Protein AF-A0A2J8QST5-F1 (afdb_monomer_lite)

Organism: Pan troglodytes (NCBI:txid9598)

InterPro domains:
  IPR008984 SMAD/FHA domain superfamily [SSF49879] (1-60)
  IPR041388 PNK, FHA domain [PF17913] (5-60)

Radius of gyration: 12.51 Å; chains: 1; bounding box: 29×29×32 Å

Structure (mmCIF, N/CA/C/O backbone):
data_AF-A0A2J8QST5-F1
#
_entry.id   AF-A0A2J8QST5-F1
#
loop_
_atom_site.group_PDB
_atom_site.id
_atom_site.type_symbol
_atom_site.label_atom_id
_atom_site.label_alt_id
_atom_site.label_comp_id
_atom_site.label_asym_id
_atom_site.label_entity_id
_atom_site.label_seq_id
_atom_site.pdbx_PDB_ins_code
_atom_site.Cartn_x
_atom_site.Cartn_y
_atom_site.Cartn_z
_atom_site.occupancy
_atom_site.B_iso_or_equiv
_atom_site.auth_seq_id
_atom_site.auth_comp_id
_atom_site.auth_asym_id
_atom_site.auth_atom_id
_atom_site.pdbx_PDB_model_num
ATOM 1 N N . MET A 1 1 ? 15.316 -8.632 -15.593 1.00 61.09 1 MET A N 1
ATOM 2 C CA . MET A 1 1 ? 14.036 -9.150 -15.053 1.00 61.09 1 MET A CA 1
ATOM 3 C C . MET A 1 1 ? 13.527 -8.206 -13.973 1.00 61.09 1 MET A C 1
ATOM 5 O O . MET A 1 1 ? 14.316 -7.819 -13.119 1.00 61.09 1 MET A O 1
ATOM 9 N N . MET A 1 2 ? 12.253 -7.798 -14.020 1.00 65.19 2 MET A N 1
ATOM 10 C CA . MET A 1 2 ? 11.651 -6.979 -12.958 1.00 65.19 2 MET A CA 1
ATOM 11 C C . MET A 1 2 ? 11.389 -7.832 -11.717 1.00 65.19 2 MET A C 1
ATOM 13 O O . MET A 1 2 ? 10.802 -8.907 -11.812 1.00 65.19 2 MET A O 1
ATOM 17 N N . ARG A 1 3 ? 11.818 -7.339 -10.556 1.00 77.31 3 ARG A N 1
ATOM 18 C CA . ARG A 1 3 ? 11.561 -7.977 -9.264 1.00 77.31 3 ARG A CA 1
ATOM 19 C C . ARG A 1 3 ? 10.158 -7.620 -8.778 1.00 77.31 3 ARG A C 1
ATOM 21 O O . ARG A 1 3 ? 9.678 -6.507 -9.007 1.00 77.31 3 ARG A O 1
ATOM 28 N N . VAL A 1 4 ? 9.494 -8.565 -8.121 1.00 83.19 4 VAL A N 1
ATOM 29 C CA . VAL A 1 4 ? 8.181 -8.338 -7.507 1.00 83.19 4 VAL A CA 1
ATOM 30 C C . VAL A 1 4 ? 8.399 -7.896 -6.067 1.00 83.19 4 VAL A C 1
ATOM 32 O O . VAL A 1 4 ? 9.108 -8.567 -5.327 1.00 83.19 4 VAL A O 1
ATOM 35 N N . CYS A 1 5 ? 7.785 -6.782 -5.670 1.00 87.38 5 CYS A N 1
ATOM 36 C CA . CYS A 1 5 ? 7.832 -6.307 -4.293 1.00 87.38 5 CYS A CA 1
ATOM 37 C C . CYS A 1 5 ? 6.587 -6.776 -3.536 1.00 87.38 5 CYS A C 1
ATOM 39 O O . CYS A 1 5 ? 5.459 -6.632 -4.021 1.00 87.38 5 CYS A O 1
ATOM 41 N N . TRP A 1 6 ? 6.800 -7.325 -2.343 1.00 88.19 6 TRP A N 1
ATOM 42 C CA . TRP A 1 6 ? 5.732 -7.787 -1.467 1.00 88.19 6 TRP A CA 1
ATOM 43 C C . TRP A 1 6 ? 5.758 -7.037 -0.144 1.00 88.19 6 TRP A C 1
ATOM 45 O O . TRP A 1 6 ? 6.799 -6.912 0.499 1.00 88.19 6 TRP A O 1
ATOM 55 N N . LEU A 1 7 ? 4.587 -6.578 0.275 1.00 86.56 7 LEU A N 1
ATOM 56 C CA . LEU A 1 7 ? 4.324 -6.147 1.633 1.00 86.56 7 LEU A CA 1
ATOM 57 C C . LEU A 1 7 ? 3.925 -7.372 2.454 1.00 86.56 7 LEU A C 1
ATOM 59 O O . LEU A 1 7 ? 2.930 -8.022 2.139 1.00 86.56 7 LEU A O 1
ATOM 63 N N . VAL A 1 8 ? 4.687 -7.687 3.495 1.00 83.75 8 VAL A N 1
ATOM 64 C CA . VAL A 1 8 ? 4.491 -8.885 4.316 1.00 83.75 8 VAL A CA 1
ATOM 65 C C . VAL A 1 8 ? 4.289 -8.478 5.767 1.00 83.75 8 VAL A C 1
ATOM 67 O O . VAL A 1 8 ? 4.961 -7.580 6.280 1.00 83.75 8 VAL A O 1
ATOM 70 N N . ARG A 1 9 ? 3.349 -9.133 6.447 1.00 78.44 9 ARG A N 1
ATOM 71 C CA . ARG A 1 9 ? 3.147 -8.940 7.884 1.00 78.44 9 ARG A CA 1
ATOM 72 C C . ARG A 1 9 ? 4.230 -9.699 8.659 1.00 78.44 9 ARG A C 1
ATOM 74 O O . ARG A 1 9 ? 4.458 -10.876 8.380 1.00 78.44 9 ARG A O 1
ATOM 81 N N . GLN A 1 10 ? 4.901 -9.054 9.618 1.00 74.94 10 GLN A N 1
ATOM 82 C CA . GLN A 1 10 ? 6.044 -9.669 10.315 1.00 74.94 10 GLN A CA 1
ATOM 83 C C . GLN A 1 10 ? 5.682 -10.973 11.048 1.00 74.94 10 GLN A C 1
ATOM 85 O O . GLN A 1 10 ? 6.440 -11.940 11.011 1.00 74.94 10 GLN A O 1
ATOM 90 N N . ASP A 1 11 ? 4.517 -10.999 11.689 1.00 76.06 11 ASP A N 1
ATOM 91 C CA . ASP A 1 11 ? 3.968 -12.125 12.451 1.00 76.06 11 ASP A CA 1
ATOM 92 C C . ASP A 1 11 ? 3.217 -13.145 11.574 1.00 76.06 11 ASP A C 1
ATOM 94 O O . ASP A 1 11 ? 2.868 -14.225 12.043 1.00 76.06 11 ASP A O 1
ATOM 98 N N . SER A 1 12 ? 2.971 -12.843 10.291 1.00 73.31 12 SER A N 1
ATOM 99 C CA . SER A 1 12 ? 2.261 -13.741 9.375 1.00 73.31 12 SER A CA 1
ATOM 100 C C . SER A 1 12 ? 2.759 -13.618 7.934 1.00 73.31 12 SER A C 1
ATOM 102 O O . SER A 1 12 ? 2.224 -12.867 7.117 1.00 73.31 12 SER A O 1
ATOM 104 N N . ARG A 1 13 ? 3.753 -14.444 7.582 1.00 70.75 13 ARG A N 1
ATOM 105 C CA . ARG A 1 13 ? 4.354 -14.472 6.234 1.00 70.75 13 ARG A CA 1
ATOM 106 C C . ARG A 1 13 ? 3.408 -14.948 5.124 1.00 70.75 13 ARG A C 1
ATOM 108 O O . ARG A 1 13 ? 3.731 -14.772 3.947 1.00 70.75 13 ARG A O 1
ATOM 115 N N . HIS A 1 14 ? 2.277 -15.557 5.487 1.00 74.25 14 HIS A N 1
ATOM 116 C CA . HIS A 1 14 ? 1.229 -15.986 4.555 1.00 74.25 14 HIS A CA 1
ATOM 117 C C . HIS A 1 14 ? 0.372 -14.815 4.062 1.00 74.25 14 HIS A C 1
ATOM 119 O O . HIS A 1 14 ? -0.226 -14.901 2.994 1.00 74.25 14 HIS A O 1
ATOM 125 N N . GLN A 1 15 ? 0.326 -13.708 4.808 1.00 78.88 15 GLN A N 1
ATOM 126 C CA . GLN A 1 15 ? -0.372 -12.506 4.380 1.00 78.88 15 GLN A CA 1
ATOM 127 C C . GLN A 1 15 ? 0.600 -11.599 3.628 1.00 78.88 15 GLN A C 1
ATOM 129 O O . GLN A 1 15 ? 1.448 -10.935 4.229 1.00 78.88 15 GLN A O 1
ATOM 134 N N . ARG A 1 16 ? 0.480 -11.599 2.299 1.00 86.44 16 ARG A N 1
ATOM 135 C CA . ARG A 1 16 ? 1.299 -10.783 1.403 1.00 86.44 16 ARG A CA 1
ATOM 136 C C . ARG A 1 16 ? 0.412 -9.931 0.515 1.00 86.44 16 ARG A C 1
ATOM 138 O O . ARG A 1 16 ? -0.555 -10.429 -0.050 1.00 86.44 16 ARG A O 1
ATOM 145 N N . ILE A 1 17 ? 0.776 -8.667 0.367 1.00 89.44 17 ILE A N 1
ATOM 146 C CA . ILE A 1 17 ? 0.125 -7.722 -0.538 1.00 89.44 17 ILE A CA 1
ATOM 147 C C . ILE A 1 17 ? 1.148 -7.341 -1.602 1.00 89.44 17 ILE A C 1
ATOM 149 O O . ILE A 1 17 ? 2.284 -6.986 -1.282 1.00 89.44 17 ILE A O 1
ATOM 153 N N . ARG A 1 18 ? 0.779 -7.458 -2.878 1.00 90.50 18 ARG A N 1
ATOM 154 C CA . ARG A 1 18 ? 1.677 -7.101 -3.980 1.00 90.50 18 ARG A CA 1
ATOM 155 C C . ARG A 1 18 ? 1.804 -5.583 -4.056 1.00 90.50 18 ARG A C 1
ATOM 157 O O . ARG A 1 18 ? 0.797 -4.885 -4.058 1.00 90.50 18 ARG A O 1
ATOM 164 N N . LEU A 1 19 ? 3.031 -5.083 -4.175 1.00 90.44 19 LEU A N 1
ATOM 165 C CA . LEU A 1 19 ? 3.307 -3.677 -4.456 1.00 90.44 19 LEU A CA 1
ATOM 166 C C . LEU A 1 19 ? 3.769 -3.547 -5.915 1.00 90.44 19 LEU A C 1
ATOM 168 O O . LEU A 1 19 ? 4.903 -3.932 -6.226 1.00 90.44 19 LEU A O 1
ATOM 172 N N . PRO A 1 20 ? 2.916 -3.052 -6.830 1.00 92.94 20 PRO A N 1
ATOM 173 C CA . PRO A 1 20 ? 3.312 -2.859 -8.216 1.00 92.94 20 PRO A CA 1
ATOM 174 C C . PRO A 1 20 ? 4.393 -1.778 -8.332 1.00 92.94 20 PRO A C 1
ATOM 176 O O . PRO A 1 20 ? 4.480 -0.845 -7.525 1.00 92.94 20 PRO A O 1
ATOM 179 N N . HIS A 1 21 ? 5.257 -1.920 -9.335 1.00 91.19 21 HIS A N 1
ATOM 180 C CA . HIS A 1 21 ? 6.363 -0.994 -9.529 1.00 91.19 21 HIS A CA 1
ATOM 181 C C . HIS A 1 21 ? 5.842 0.391 -9.929 1.00 91.19 21 HIS A C 1
ATOM 183 O O . HIS A 1 21 ? 5.082 0.524 -10.876 1.00 91.19 21 HIS A O 1
ATOM 189 N N . LEU A 1 22 ? 6.286 1.425 -9.213 1.00 92.00 22 LEU A N 1
ATOM 190 C CA . LEU A 1 22 ? 5.937 2.835 -9.411 1.00 92.00 22 LEU A CA 1
ATOM 191 C C . LEU A 1 22 ? 4.455 3.206 -9.225 1.00 92.00 22 LEU A C 1
ATOM 193 O O . LEU A 1 22 ? 4.122 4.391 -9.347 1.00 92.00 22 LEU A O 1
ATOM 197 N N . GLU A 1 23 ? 3.608 2.263 -8.822 1.00 94.94 23 GLU A N 1
ATOM 198 C CA . GLU A 1 23 ? 2.204 2.509 -8.500 1.00 94.94 23 GLU A CA 1
ATOM 199 C C . GLU A 1 23 ? 2.010 2.833 -7.018 1.00 94.94 23 GLU A C 1
ATOM 201 O O . GLU A 1 23 ? 2.753 2.382 -6.144 1.00 94.94 23 GLU A O 1
ATOM 206 N N . ALA A 1 24 ? 1.005 3.661 -6.746 1.00 92.19 24 ALA A N 1
ATOM 207 C CA . ALA A 1 24 ? 0.614 4.032 -5.400 1.00 92.19 24 ALA A CA 1
ATOM 208 C C . ALA A 1 24 ? -0.406 3.033 -4.847 1.00 92.19 24 ALA A C 1
ATOM 210 O O . ALA A 1 24 ? -1.523 2.953 -5.348 1.00 92.19 24 ALA A O 1
ATOM 211 N N . VAL A 1 25 ? -0.051 2.339 -3.769 1.00 92.31 25 VAL A N 1
ATOM 212 C CA . VAL A 1 25 ? -0.950 1.429 -3.051 1.00 92.31 25 VAL A CA 1
ATOM 213 C C . VAL A 1 25 ? -1.284 2.034 -1.697 1.00 92.31 25 VAL A C 1
ATOM 215 O O . VAL A 1 25 ? -0.388 2.345 -0.913 1.00 92.31 25 VAL A O 1
ATOM 218 N N . VAL A 1 26 ? -2.569 2.224 -1.410 1.00 91.19 26 VAL A N 1
ATOM 219 C CA . VAL A 1 26 ? -3.022 2.750 -0.119 1.00 91.19 26 VAL A CA 1
ATOM 220 C C . VAL A 1 26 ? -3.345 1.588 0.809 1.00 91.19 26 VAL A C 1
ATOM 222 O O . VAL A 1 26 ? -4.200 0.768 0.507 1.00 91.19 26 VAL A O 1
ATOM 225 N N . ILE A 1 27 ? -2.671 1.545 1.953 1.00 89.56 27 ILE A N 1
ATOM 226 C CA . ILE A 1 27 ? -2.783 0.491 2.957 1.00 89.56 27 ILE A CA 1
ATOM 227 C C . ILE A 1 27 ? -3.346 1.081 4.244 1.00 89.56 27 ILE A C 1
ATOM 229 O O . ILE A 1 27 ? -2.997 2.194 4.639 1.00 89.56 27 ILE A O 1
ATOM 233 N N . GLY A 1 28 ? -4.187 0.322 4.937 1.00 87.69 28 GLY A N 1
ATOM 234 C CA . GLY A 1 28 ? -4.734 0.699 6.233 1.00 87.69 28 GLY A CA 1
ATOM 235 C C . GLY A 1 28 ? -5.649 -0.373 6.800 1.00 87.69 28 GLY A C 1
ATOM 236 O O . GLY A 1 28 ? -5.539 -1.544 6.447 1.00 87.69 28 GLY A O 1
ATOM 237 N N . ARG A 1 29 ? -6.558 0.022 7.688 1.00 88.81 29 ARG A N 1
ATOM 238 C CA . ARG A 1 29 ? -7.570 -0.851 8.289 1.00 88.81 29 ARG A CA 1
ATOM 239 C C . ARG A 1 29 ? -8.512 -1.441 7.239 1.00 88.81 29 ARG A C 1
ATOM 241 O O . ARG A 1 29 ? -9.246 -0.700 6.588 1.00 88.81 29 ARG A O 1
ATOM 248 N N . GLY A 1 30 ? -8.571 -2.764 7.134 1.00 89.50 30 GLY A N 1
ATOM 249 C CA . GLY A 1 30 ? -9.436 -3.438 6.171 1.00 89.50 30 GLY A CA 1
ATOM 250 C C . GLY A 1 30 ? -9.185 -4.943 6.083 1.00 89.50 30 GLY A C 1
ATOM 251 O O . GLY A 1 30 ? -8.266 -5.451 6.725 1.00 89.50 30 GLY A O 1
ATOM 252 N N . PRO A 1 31 ? -9.988 -5.664 5.283 1.00 89.75 31 PRO A N 1
ATOM 253 C CA . PRO A 1 31 ? -9.846 -7.111 5.113 1.00 89.75 31 PRO A CA 1
ATOM 254 C C . PRO A 1 31 ? -8.484 -7.504 4.524 1.00 89.75 31 PRO A C 1
ATOM 256 O O . PRO A 1 31 ? -7.940 -8.542 4.887 1.00 89.75 31 PRO A O 1
ATOM 259 N N . GLU A 1 32 ? -7.898 -6.645 3.687 1.00 87.56 32 GLU A N 1
ATOM 260 C CA . GLU A 1 32 ? -6.606 -6.880 3.038 1.00 87.56 32 GLU A CA 1
ATOM 261 C C . GLU A 1 32 ? -5.452 -7.005 4.048 1.00 87.56 32 GLU A C 1
ATOM 263 O O . GLU A 1 32 ? -4.644 -7.929 3.971 1.00 87.56 32 GLU A O 1
ATOM 268 N N . THR A 1 33 ? -5.411 -6.121 5.050 1.00 83.94 33 THR A N 1
ATOM 269 C CA . THR A 1 33 ? -4.391 -6.118 6.114 1.00 83.94 33 THR A CA 1
ATOM 270 C C . THR A 1 33 ? -4.820 -6.880 7.362 1.00 83.94 33 THR A C 1
ATOM 272 O O . THR A 1 33 ? -3.995 -7.128 8.238 1.00 83.94 33 THR A O 1
A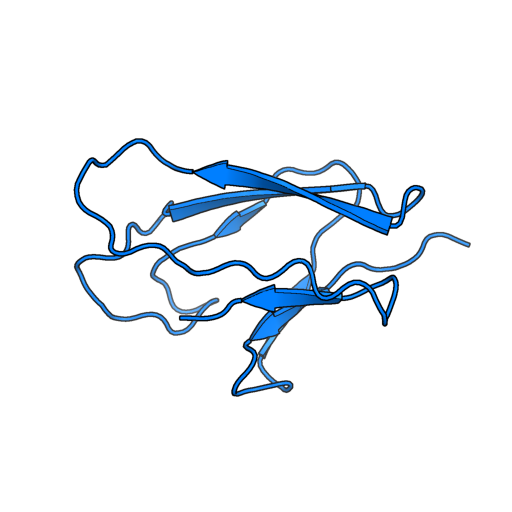TOM 275 N N . LYS A 1 34 ? -6.104 -7.251 7.467 1.00 86.50 34 LYS A N 1
ATOM 276 C CA . LYS A 1 34 ? -6.751 -7.798 8.674 1.00 86.50 34 LYS A CA 1
ATOM 277 C C . LYS A 1 34 ? -6.628 -6.901 9.913 1.00 86.50 34 LYS A C 1
ATOM 279 O O . LYS A 1 34 ? -6.932 -7.332 11.022 1.00 86.50 34 LYS A O 1
ATOM 284 N N . ILE A 1 35 ? -6.227 -5.642 9.745 1.00 84.75 35 ILE A N 1
ATOM 285 C CA . ILE A 1 35 ? -6.225 -4.671 10.835 1.00 84.75 35 ILE A CA 1
ATOM 286 C C . ILE A 1 35 ? -7.684 -4.331 11.139 1.00 84.75 35 ILE A C 1
ATOM 288 O O . ILE A 1 35 ? -8.432 -3.930 10.245 1.00 84.75 35 ILE A O 1
ATOM 292 N N . THR A 1 36 ? -8.080 -4.467 12.403 1.00 86.06 36 THR A N 1
ATOM 293 C CA . THR A 1 36 ? -9.427 -4.137 12.897 1.00 86.06 36 THR A CA 1
ATOM 294 C C . THR A 1 36 ? -9.434 -2.942 13.857 1.00 86.06 36 THR A C 1
ATOM 296 O O . THR A 1 36 ? -10.497 -2.361 14.080 1.00 86.06 36 THR A O 1
ATOM 299 N N . ASP A 1 37 ? -8.268 -2.514 14.364 1.00 83.38 37 ASP A N 1
ATOM 300 C CA . ASP A 1 37 ? -8.135 -1.399 15.314 1.00 83.38 37 ASP A CA 1
ATOM 301 C C . ASP A 1 37 ? -8.679 -0.092 14.727 1.00 83.38 37 ASP A C 1
ATOM 303 O O . ASP A 1 37 ? -8.096 0.480 13.809 1.00 83.38 37 ASP A O 1
ATOM 307 N N . LYS A 1 38 ? -9.763 0.428 15.312 1.00 84.81 38 LYS A N 1
ATOM 308 C CA . LYS A 1 38 ? -10.440 1.665 14.893 1.00 84.81 38 LYS A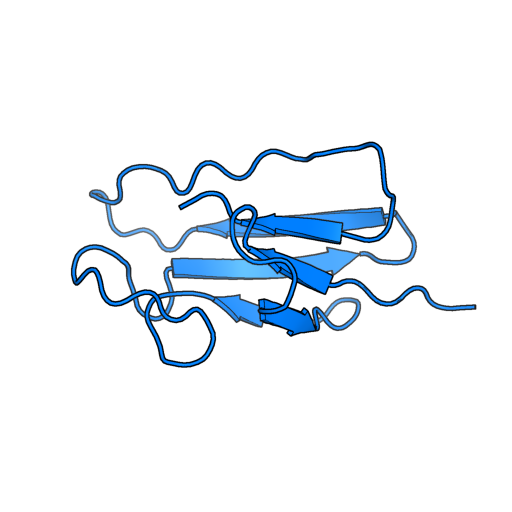 CA 1
ATOM 309 C C . LYS A 1 38 ? -9.527 2.901 14.884 1.00 84.81 38 LYS A C 1
ATOM 311 O O . LYS A 1 38 ? -9.857 3.865 14.195 1.00 84.81 38 LYS A O 1
ATOM 316 N N . LYS A 1 39 ? -8.401 2.889 15.607 1.00 81.62 39 LYS A N 1
ATOM 317 C CA . LYS A 1 39 ? -7.390 3.961 15.576 1.00 81.62 39 LYS A CA 1
ATOM 318 C C . LYS A 1 39 ? -6.608 3.985 14.262 1.00 81.62 39 LYS A C 1
ATOM 320 O O . LYS A 1 39 ? -6.129 5.045 13.864 1.00 81.62 39 LYS A O 1
ATOM 325 N N . CYS A 1 40 ? -6.501 2.853 13.569 1.00 81.31 40 CYS A N 1
ATOM 326 C CA . CYS A 1 40 ? -5.897 2.762 12.247 1.00 81.31 40 CYS A CA 1
ATOM 327 C C . CYS A 1 40 ? -6.881 3.268 11.178 1.00 81.31 40 CYS A C 1
ATOM 329 O O . CYS A 1 40 ? -8.032 2.817 11.080 1.00 81.31 40 CYS A O 1
ATOM 331 N N . SER A 1 41 ? -6.434 4.228 10.367 1.00 87.31 41 SER A N 1
ATOM 332 C CA . SER A 1 41 ? -7.211 4.720 9.228 1.00 87.31 41 SER A CA 1
ATOM 333 C C . SER A 1 41 ? -7.353 3.616 8.181 1.00 87.31 41 SER A C 1
ATOM 335 O O . SER A 1 41 ? -6.440 2.818 7.992 1.00 87.31 41 SER A O 1
ATOM 337 N N . ARG A 1 42 ? -8.467 3.591 7.437 1.00 90.19 42 ARG A N 1
ATOM 338 C CA . ARG A 1 42 ? -8.580 2.734 6.239 1.00 90.19 42 ARG A CA 1
ATOM 339 C C . ARG A 1 42 ? -7.558 3.126 5.160 1.00 90.19 42 ARG A C 1
ATOM 341 O O . ARG A 1 42 ? -7.186 2.296 4.348 1.00 90.19 42 ARG A O 1
ATOM 348 N N . GLN A 1 43 ? -7.085 4.372 5.195 1.00 90.81 43 GLN A N 1
ATOM 349 C CA . GLN A 1 43 ? -6.082 4.940 4.292 1.00 90.81 43 GLN A CA 1
ATOM 350 C C . GLN A 1 43 ? -4.853 5.390 5.089 1.00 90.81 43 GLN A C 1
ATOM 352 O O . GLN A 1 43 ? -4.507 6.564 5.112 1.00 90.81 43 GLN A O 1
ATOM 357 N N . GLN A 1 44 ? -4.260 4.475 5.850 1.00 85.12 44 GLN A N 1
ATOM 358 C CA . GLN A 1 44 ? -3.220 4.768 6.834 1.00 85.12 44 GLN A CA 1
ATOM 359 C C . GLN A 1 44 ? -1.934 5.300 6.194 1.00 85.12 44 GLN A C 1
ATOM 361 O O . GLN A 1 44 ? -1.419 6.339 6.617 1.00 85.12 44 GLN A O 1
ATOM 366 N N . VAL A 1 45 ? -1.433 4.597 5.180 1.00 86.88 45 VAL A N 1
ATOM 367 C CA . VAL A 1 45 ? -0.221 4.939 4.432 1.00 86.88 45 VAL A CA 1
ATOM 368 C C . VAL A 1 45 ? -0.440 4.729 2.941 1.00 86.88 45 VAL A C 1
ATOM 370 O O . VAL A 1 45 ? -1.203 3.864 2.529 1.00 86.88 45 VAL A O 1
ATO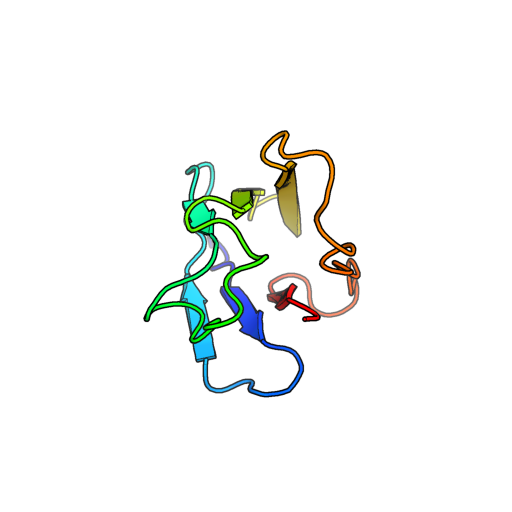M 373 N N . GLN A 1 46 ? 0.282 5.487 2.131 1.00 89.81 46 GLN A N 1
ATOM 374 C CA . GLN A 1 46 ? 0.461 5.238 0.711 1.00 89.81 46 GLN A CA 1
ATOM 375 C C . GLN 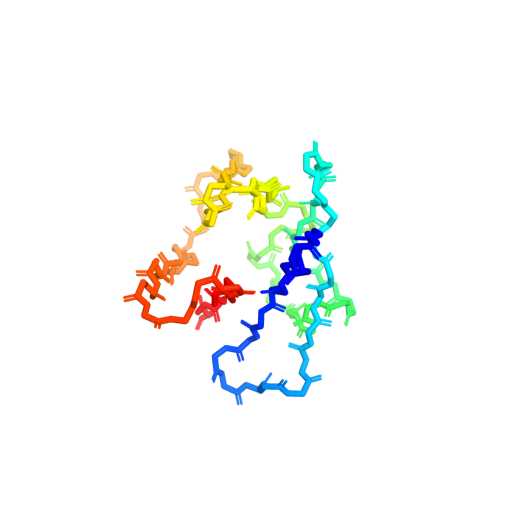A 1 46 ? 1.881 4.713 0.491 1.00 89.81 46 GLN A C 1
ATOM 377 O O . GLN A 1 46 ? 2.853 5.320 0.946 1.00 89.81 46 GLN A O 1
ATOM 382 N N . LEU A 1 47 ? 1.991 3.583 -0.197 1.00 89.94 47 LEU A N 1
ATOM 383 C CA . LEU A 1 47 ? 3.234 2.906 -0.537 1.00 89.94 47 LEU A CA 1
ATOM 384 C C . LEU A 1 47 ? 3.493 3.029 -2.037 1.00 89.94 47 LEU A C 1
ATOM 386 O O . LEU A 1 47 ? 2.559 2.968 -2.831 1.00 89.94 47 LEU A O 1
ATOM 390 N N . LYS A 1 48 ? 4.758 3.183 -2.429 1.00 90.62 48 LYS A N 1
ATOM 391 C CA . LYS A 1 48 ? 5.182 3.137 -3.835 1.00 90.62 48 LYS A CA 1
ATOM 392 C C . LYS A 1 48 ? 6.496 2.381 -3.964 1.00 90.62 48 LYS A C 1
ATOM 394 O O . LYS A 1 48 ? 7.522 2.851 -3.471 1.00 90.62 48 LYS A O 1
ATOM 399 N N . ALA A 1 49 ? 6.464 1.217 -4.609 1.00 89.56 49 ALA A N 1
ATOM 400 C CA . ALA A 1 49 ? 7.634 0.357 -4.750 1.00 89.56 49 ALA A CA 1
ATOM 401 C C . ALA A 1 49 ? 8.523 0.784 -5.924 1.00 89.56 49 ALA A C 1
ATOM 403 O O . ALA A 1 49 ? 8.088 0.893 -7.071 1.00 89.56 49 ALA A O 1
ATOM 404 N N . GLU A 1 50 ? 9.809 0.968 -5.653 1.00 87.94 50 GLU A N 1
ATOM 405 C CA . GLU A 1 50 ? 10.833 1.246 -6.653 1.00 87.94 50 GLU A CA 1
ATOM 406 C C . GLU A 1 50 ? 11.696 -0.016 -6.834 1.00 87.94 50 GLU A C 1
ATOM 408 O O . GLU A 1 50 ? 12.862 -0.056 -6.455 1.00 87.94 50 GLU A O 1
ATOM 413 N N . CYS A 1 51 ? 11.095 -1.080 -7.390 1.00 85.81 51 CYS A N 1
ATOM 414 C CA . CYS A 1 51 ? 11.677 -2.425 -7.521 1.00 85.81 51 CYS A CA 1
ATOM 415 C C . CYS A 1 51 ? 13.063 -2.453 -8.184 1.00 85.81 51 CYS A C 1
ATOM 417 O O . CYS A 1 51 ? 13.910 -3.256 -7.801 1.00 85.81 51 CYS A O 1
ATOM 419 N N . ASN A 1 52 ? 13.336 -1.552 -9.133 1.00 85.94 52 ASN A N 1
ATOM 420 C CA . ASN A 1 52 ? 14.663 -1.436 -9.750 1.00 85.94 52 ASN A CA 1
ATOM 421 C C . ASN A 1 52 ? 15.741 -1.033 -8.729 1.00 85.94 52 ASN A C 1
ATOM 423 O O . ASN A 1 52 ? 16.859 -1.534 -8.786 1.00 85.94 52 ASN A O 1
ATOM 427 N N . LYS A 1 53 ? 15.385 -0.189 -7.752 1.00 85.19 53 LYS A N 1
ATOM 428 C CA . LYS A 1 53 ? 16.280 0.314 -6.698 1.00 85.19 53 LYS A CA 1
ATOM 429 C C . LYS A 1 53 ? 16.176 -0.461 -5.379 1.00 85.19 53 LYS A C 1
ATOM 431 O O . LYS A 1 53 ? 17.037 -0.309 -4.523 1.00 85.19 53 LYS A O 1
ATOM 436 N N . GLY A 1 54 ? 15.157 -1.308 -5.220 1.00 82.56 54 GLY A N 1
ATOM 437 C CA . GLY A 1 54 ? 14.993 -2.176 -4.049 1.00 82.56 54 GLY A CA 1
ATOM 438 C C . GLY A 1 54 ? 14.502 -1.463 -2.787 1.00 82.56 54 GLY A C 1
ATOM 439 O O . GLY A 1 54 ? 14.880 -1.862 -1.692 1.00 82.56 54 GLY A O 1
ATOM 440 N N . TYR A 1 55 ? 13.679 -0.417 -2.920 1.00 80.88 55 TYR A N 1
ATOM 441 C CA . TYR A 1 55 ? 13.048 0.256 -1.778 1.00 80.88 55 TYR A CA 1
ATOM 442 C C . TYR A 1 55 ? 11.574 0.588 -2.039 1.00 80.88 55 TYR A C 1
ATOM 444 O O . TYR A 1 55 ? 11.100 0.569 -3.177 1.00 80.88 55 TYR A O 1
ATOM 452 N N . VAL A 1 56 ? 10.849 0.946 -0.976 1.00 84.38 56 VAL A N 1
ATOM 453 C CA . VAL A 1 56 ? 9.453 1.403 -1.026 1.00 84.38 56 VAL A CA 1
ATOM 454 C C . VAL A 1 56 ? 9.353 2.781 -0.378 1.00 84.38 56 VAL A C 1
ATOM 456 O O . VAL A 1 56 ? 9.781 2.970 0.758 1.00 84.38 56 VAL A O 1
ATOM 459 N N . LYS A 1 57 ? 8.778 3.756 -1.087 1.00 84.88 57 LYS A N 1
ATOM 460 C CA . LYS A 1 57 ? 8.449 5.071 -0.521 1.00 84.88 57 LYS A CA 1
ATOM 461 C C . LYS A 1 57 ? 7.166 4.960 0.293 1.00 84.88 57 LYS A C 1
ATOM 463 O O . LYS A 1 57 ? 6.197 4.370 -0.180 1.00 84.88 57 LYS A O 1
ATOM 468 N N . VAL A 1 58 ? 7.151 5.563 1.479 1.00 85.31 58 VAL A N 1
ATOM 469 C CA . VAL A 1 58 ? 6.008 5.562 2.401 1.00 85.31 58 VAL A CA 1
ATOM 470 C C . VAL A 1 58 ? 5.549 6.998 2.635 1.00 85.31 58 VAL A C 1
ATOM 472 O O . VAL A 1 58 ? 6.356 7.857 2.980 1.00 85.31 58 VAL A O 1
ATOM 475 N N . LYS A 1 59 ? 4.251 7.260 2.483 1.00 85.88 59 LYS A N 1
ATOM 476 C CA . LYS A 1 59 ? 3.612 8.537 2.827 1.00 85.88 59 LYS A CA 1
ATOM 477 C C . LYS A 1 59 ? 2.486 8.281 3.826 1.00 85.88 59 LYS A C 1
ATOM 479 O O . LYS A 1 59 ? 1.533 7.580 3.506 1.00 85.88 59 LYS A O 1
ATOM 484 N N . GLN A 1 60 ? 2.595 8.822 5.037 1.00 80.44 60 GLN A N 1
ATOM 485 C CA . GLN A 1 60 ? 1.560 8.686 6.069 1.00 80.44 60 GLN A CA 1
ATOM 486 C C . GLN A 1 60 ? 0.376 9.627 5.812 1.00 80.44 60 GLN A C 1
ATOM 488 O O . GLN A 1 60 ? 0.555 10.752 5.343 1.00 80.44 60 GLN A O 1
ATOM 493 N N . SER A 1 61 ? -0.834 9.181 6.156 1.00 75.75 61 SER A N 1
ATOM 494 C CA . SER A 1 61 ? -2.009 10.057 6.213 1.00 75.75 61 SER A CA 1
ATOM 495 C C . SER A 1 61 ? -1.993 10.899 7.500 1.00 75.75 61 SER A C 1
ATOM 497 O O . SER A 1 61 ? -1.709 10.403 8.587 1.00 75.75 61 SER A O 1
ATOM 499 N N . LEU A 1 62 ? -2.281 12.198 7.384 1.00 60.34 62 LEU A N 1
ATOM 500 C CA . LEU A 1 62 ? -2.094 13.217 8.431 1.00 60.34 62 LEU A CA 1
ATOM 501 C C . LEU A 1 62 ? -3.158 13.201 9.553 1.00 60.34 62 LEU A C 1
ATOM 503 O O . LEU A 1 62 ? -3.672 14.251 9.940 1.00 60.34 62 LEU A O 1
ATOM 507 N N . ARG A 1 63 ? -3.505 12.044 10.131 1.00 57.09 63 ARG A N 1
ATOM 508 C CA . ARG A 1 63 ? -4.292 12.028 11.381 1.00 57.09 63 ARG A CA 1
ATOM 509 C C . ARG A 1 63 ? -3.350 11.952 12.584 1.00 57.09 63 ARG A C 1
ATOM 511 O O . ARG A 1 63 ? -2.762 10.913 12.855 1.00 57.09 63 ARG A O 1
ATOM 518 N N . LYS A 1 64 ? -3.250 13.070 13.322 1.00 51.38 64 LYS A N 1
ATOM 519 C CA . LYS A 1 64 ? -2.342 13.384 14.457 1.00 51.38 64 LYS A CA 1
ATOM 520 C C . LYS A 1 64 ? -2.332 12.404 15.656 1.00 51.38 64 LYS A C 1
ATOM 522 O O . LYS A 1 64 ? -1.800 12.741 16.708 1.00 51.38 64 LYS A O 1
ATOM 527 N N . ARG A 1 65 ? -2.924 11.208 15.565 1.00 51.66 65 ARG A N 1
ATOM 528 C CA . ARG A 1 65 ? -3.048 10.288 16.708 1.00 51.66 65 ARG A CA 1
ATOM 529 C C . ARG A 1 65 ? -2.970 8.805 16.333 1.00 51.66 65 ARG A C 1
ATOM 531 O O . ARG A 1 65 ? -3.719 7.999 16.877 1.00 51.66 65 ARG A O 1
ATOM 538 N N . GLN A 1 66 ? -2.073 8.423 15.427 1.00 51.84 66 GLN A N 1
ATOM 539 C CA . GLN A 1 66 ? -1.679 7.017 15.300 1.00 51.84 66 GLN A CA 1
ATOM 540 C C . GLN A 1 66 ? -0.380 6.773 16.052 1.00 51.84 66 GLN A C 1
ATOM 542 O O . GLN A 1 66 ? 0.641 7.388 15.757 1.00 51.84 66 GLN A O 1
ATOM 547 N N . ARG A 1 67 ? -0.430 5.845 17.018 1.00 50.22 67 ARG A N 1
ATOM 548 C CA . ARG A 1 67 ? 0.774 5.145 17.468 1.00 50.22 67 ARG A CA 1
ATOM 549 C C . ARG A 1 67 ? 1.416 4.565 16.211 1.00 50.22 67 ARG A C 1
ATOM 551 O O . ARG A 1 67 ? 0.737 3.944 15.398 1.00 50.22 67 ARG A O 1
ATOM 558 N N . THR A 1 68 ? 2.673 4.914 16.016 1.00 43.44 68 THR A N 1
ATOM 559 C CA . THR A 1 68 ? 3.478 4.649 14.834 1.00 43.44 68 THR A CA 1
ATOM 560 C C . THR A 1 68 ? 3.338 3.185 14.422 1.00 43.44 68 THR A C 1
ATOM 562 O O . THR A 1 68 ? 3.704 2.305 15.192 1.00 43.44 68 THR A O 1
ATOM 565 N N . LEU A 1 69 ? 2.850 2.914 13.207 1.00 47.88 69 LEU A N 1
ATOM 566 C CA . LEU A 1 69 ? 3.213 1.662 12.545 1.00 47.88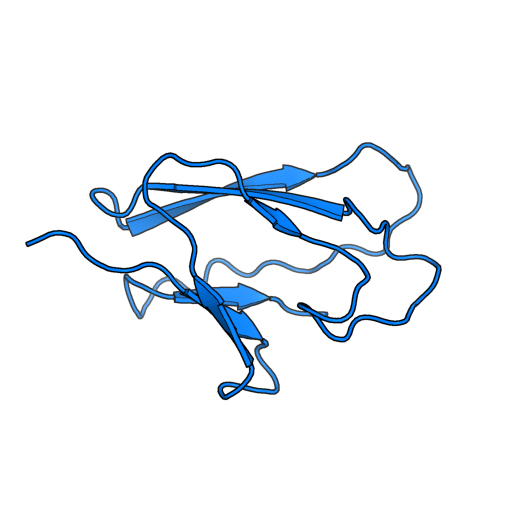 69 LEU A CA 1
ATOM 567 C C . LEU A 1 69 ? 4.732 1.716 12.387 1.00 47.88 69 LEU A C 1
ATOM 569 O O . LEU A 1 69 ? 5.244 2.575 11.662 1.00 47.88 69 LEU A O 1
ATOM 573 N N . ALA A 1 70 ? 5.459 0.904 13.147 1.00 40.66 70 ALA A N 1
ATOM 574 C CA . ALA A 1 70 ? 6.911 0.922 13.138 1.00 40.66 70 ALA A CA 1
ATOM 575 C C . ALA A 1 70 ? 7.403 0.169 11.900 1.00 40.66 70 ALA A C 1
ATOM 577 O O . ALA A 1 70 ? 7.691 -1.019 11.930 1.00 40.66 70 ALA A O 1
ATOM 578 N N . TRP A 1 71 ? 7.506 0.856 10.771 1.00 46.12 71 TRP A N 1
ATOM 579 C CA . TRP A 1 71 ? 8.072 0.268 9.562 1.00 46.12 71 TRP A CA 1
ATOM 580 C C . TRP A 1 71 ? 9.591 0.175 9.709 1.00 46.12 71 TRP A C 1
ATOM 582 O O . TRP A 1 71 ? 10.298 1.169 9.549 1.00 46.12 71 TRP A O 1
ATOM 592 N N . LYS A 1 72 ? 10.121 -1.012 10.020 1.00 40.31 72 LYS A N 1
ATOM 593 C CA . LYS A 1 72 ? 11.564 -1.246 9.894 1.00 40.31 72 LYS A CA 1
ATOM 594 C C . LYS A 1 72 ? 11.891 -1.545 8.439 1.00 40.31 72 LYS A C 1
ATOM 596 O O . LYS A 1 72 ? 11.458 -2.562 7.897 1.00 40.31 72 LYS A O 1
ATOM 601 N N . HIS A 1 73 ? 12.723 -0.692 7.843 1.00 41.12 73 HIS A N 1
ATOM 602 C CA . HIS A 1 73 ? 13.463 -1.018 6.630 1.00 41.12 73 HIS A CA 1
ATOM 603 C C . HIS A 1 73 ? 14.395 -2.191 6.955 1.00 41.12 73 HIS A C 1
ATOM 605 O O . HIS A 1 73 ? 15.519 -2.013 7.419 1.00 41.12 73 HIS A O 1
ATOM 611 N N . THR A 1 74 ? 13.901 -3.415 6.798 1.00 41.03 74 THR A N 1
ATOM 612 C CA . THR A 1 74 ? 14.696 -4.626 6.990 1.00 41.03 74 THR A CA 1
ATOM 613 C C . THR A 1 74 ? 15.465 -4.876 5.702 1.00 41.03 74 THR A C 1
ATOM 615 O O . THR A 1 74 ? 15.163 -5.758 4.909 1.00 41.03 74 THR A O 1
ATOM 618 N N . GLY A 1 75 ? 16.474 -4.033 5.475 1.00 40.75 75 GLY A N 1
ATOM 619 C CA . GLY A 1 75 ? 17.489 -4.283 4.467 1.00 40.75 75 GLY A CA 1
ATOM 620 C C . GLY A 1 75 ? 18.255 -5.548 4.838 1.00 40.75 75 GLY A C 1
ATOM 621 O O . GLY A 1 75 ? 19.148 -5.493 5.678 1.00 40.75 75 GLY A O 1
ATOM 622 N N . ARG A 1 76 ? 17.868 -6.676 4.232 1.00 35.88 76 ARG A N 1
ATOM 623 C CA . ARG A 1 76 ? 18.722 -7.851 3.965 1.00 35.88 76 ARG A CA 1
ATOM 624 C C . ARG A 1 76 ? 18.094 -8.866 3.001 1.00 35.88 76 ARG A C 1
ATOM 626 O O . ARG A 1 76 ? 18.831 -9.663 2.441 1.00 35.88 76 ARG A O 1
ATOM 633 N N . GLU A 1 77 ? 16.803 -8.753 2.690 1.00 39.47 77 GLU A N 1
ATOM 634 C CA . GLU A 1 77 ? 16.174 -9.420 1.541 1.00 39.47 77 GLU A CA 1
ATOM 635 C C . GLU A 1 77 ? 15.603 -8.339 0.618 1.00 39.47 77 GLU A C 1
ATOM 637 O O . GLU A 1 77 ? 14.692 -7.606 0.997 1.00 39.47 77 GLU A O 1
ATOM 642 N N . ARG A 1 78 ? 16.197 -8.154 -0.567 1.00 44.12 78 ARG A N 1
ATOM 643 C CA . ARG A 1 78 ? 16.047 -6.935 -1.395 1.00 44.12 78 ARG A CA 1
ATOM 644 C C . ARG A 1 78 ? 14.656 -6.745 -2.033 1.00 44.12 78 ARG A C 1
ATOM 646 O O . ARG A 1 78 ? 14.512 -5.841 -2.856 1.00 44.12 78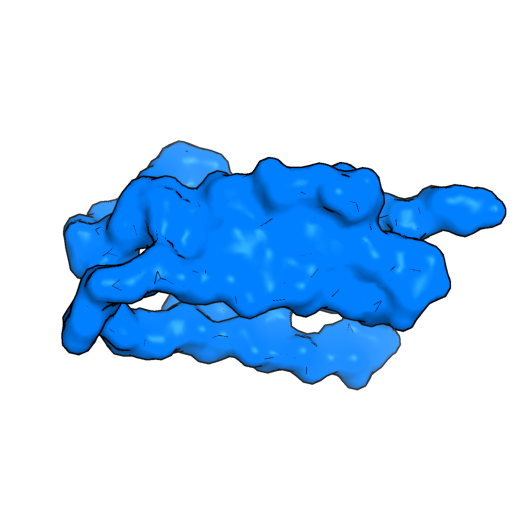 ARG A O 1
ATOM 653 N N . ASP A 1 79 ? 13.675 -7.573 -1.665 1.00 48.53 79 ASP A N 1
ATOM 654 C CA . ASP A 1 79 ? 12.366 -7.706 -2.321 1.00 48.53 79 ASP A CA 1
ATOM 655 C C . ASP A 1 79 ? 11.163 -7.760 -1.346 1.00 48.53 79 ASP A C 1
ATOM 657 O O . ASP A 1 79 ? 10.026 -7.973 -1.777 1.00 48.53 79 ASP A O 1
ATOM 661 N N . GLN A 1 80 ? 11.372 -7.527 -0.041 1.00 46.00 80 GLN A N 1
ATOM 662 C CA . GLN A 1 80 ? 10.305 -7.571 0.972 1.00 46.00 80 GLN A CA 1
ATOM 663 C C . GLN A 1 80 ? 10.209 -6.270 1.786 1.00 46.00 80 GLN A C 1
ATOM 665 O O . GLN A 1 80 ? 11.200 -5.774 2.318 1.00 46.00 80 GLN A O 1
ATOM 670 N N . ALA A 1 81 ? 8.996 -5.725 1.910 1.00 54.31 81 ALA A N 1
ATOM 671 C CA . ALA A 1 81 ? 8.660 -4.644 2.832 1.00 54.31 81 ALA A CA 1
ATOM 672 C C . ALA A 1 81 ? 7.869 -5.220 4.015 1.00 54.31 81 ALA A C 1
ATOM 674 O O . ALA A 1 81 ? 6.827 -5.843 3.821 1.00 54.31 81 ALA A O 1
ATOM 675 N N . THR A 1 82 ? 8.345 -5.010 5.242 1.00 50.34 82 THR A N 1
ATOM 676 C CA . THR A 1 82 ? 7.734 -5.604 6.441 1.00 50.34 82 THR A CA 1
ATOM 677 C C . THR A 1 82 ? 6.840 -4.601 7.167 1.00 50.34 82 THR A C 1
ATOM 679 O O . THR A 1 82 ? 7.308 -3.535 7.570 1.00 50.34 82 THR A O 1
ATOM 682 N N . VAL A 1 83 ? 5.570 -4.961 7.383 1.00 51.72 83 VAL A N 1
ATOM 683 C CA . VAL A 1 83 ? 4.654 -4.261 8.300 1.00 51.72 83 VAL A CA 1
ATOM 684 C C . VAL A 1 83 ? 4.907 -4.761 9.721 1.00 51.72 83 VAL A C 1
ATOM 686 O O . VAL A 1 83 ? 4.744 -5.957 9.975 1.00 51.72 83 VAL A O 1
ATOM 689 N N . ILE A 1 84 ? 5.242 -3.861 10.647 1.00 49.41 84 ILE A N 1
ATOM 690 C CA . ILE A 1 84 ? 5.161 -4.131 12.089 1.00 49.41 84 ILE A CA 1
ATOM 691 C C . ILE A 1 84 ? 3.973 -3.328 12.620 1.00 49.41 84 ILE A C 1
ATOM 693 O O . ILE A 1 84 ? 3.947 -2.098 12.496 1.00 49.41 84 ILE A O 1
ATOM 697 N N . LEU A 1 85 ? 2.969 -4.047 13.121 1.00 44.53 85 LEU A N 1
ATOM 698 C CA . LEU A 1 85 ? 1.791 -3.502 13.796 1.00 44.53 85 LEU A CA 1
ATOM 699 C C . LEU A 1 85 ? 2.039 -3.450 15.300 1.00 44.53 85 LEU A C 1
ATOM 701 O O . LEU A 1 85 ? 2.578 -4.453 15.815 1.00 44.53 85 LEU A O 1
#

pLDDT: mean 74.13, std 18.19, range [35.88, 94.94]

Sequence (85 aa):
MMRVCWLVRQDSRHQRIRLPHLEAVVIGRGPETKITDKKCSRQQVQLKAECNKGYVKVKQSLRKRQRTLAWKHTGRERDQATVIL

Secondary structure (DSSP, 8-state):
-PPPEEEEETTEEEEEEEE-BT-EEEE-SBTTTTB--TTS-TT-EEEEEETTTTEEEEEE---TTPPP------TTSTTEEEE--

Foldseek 3Di:
DFAWAWEAEPVGRPQIDTADAQDKDFDWDDPSVVHPPPQIDNRAWIWHDNRVQLDIDIDGDPDPDDPDQPFDPPPDPSRYTYTRD